Protein AF-A0A7S3INC2-F1 (afdb_monomer_lite)

Organism: NCBI:txid197538

Radius of gyration: 24.31 Å; chains: 1; bounding box: 48×46×77 Å

Sequence (133 aa):
MTEAVQARMDKGEEIHIIDQYWPMVLGMTNTTVYSIVVIIFGFLYKILAVKAAELKNFQFQSDYDNFLITRLFMFNFLNFYFPSYLMAFMEQRFDEVFLLMLFQMVFKQIGINLLEYFLPGFMTNDKISALNK

pLDDT: mean 79.28, std 9.59, range [48.38, 92.12]

Structure (mmCIF, N/CA/C/O backbone):
data_AF-A0A7S3INC2-F1
#
_entry.id   AF-A0A7S3INC2-F1
#
loop_
_atom_site.group_PDB
_atom_site.id
_atom_site.type_symbol
_atom_site.label_atom_id
_atom_site.label_alt_id
_atom_site.label_comp_id
_atom_site.label_asym_id
_atom_site.label_entity_id
_atom_site.label_seq_id
_atom_site.pdbx_PDB_ins_code
_atom_site.Cartn_x
_atom_site.Cartn_y
_atom_site.Cartn_z
_atom_site.occupancy
_atom_site.B_iso_or_equiv
_atom_site.auth_seq_id
_atom_site.auth_comp_id
_atom_site.auth_asym_id
_atom_site.auth_atom_id
_atom_site.pdbx_PDB_model_num
ATOM 1 N N . MET A 1 1 ? 23.224 10.649 -52.440 1.00 58.69 1 MET A N 1
ATOM 2 C CA . MET A 1 1 ? 23.221 9.307 -51.803 1.00 58.69 1 MET A CA 1
ATOM 3 C C . MET A 1 1 ? 23.703 9.355 -50.356 1.00 58.69 1 MET A C 1
ATOM 5 O O . MET A 1 1 ? 23.116 8.669 -49.536 1.00 58.69 1 MET A O 1
ATOM 9 N N . THR A 1 2 ? 24.688 10.192 -50.023 1.00 67.12 2 THR A N 1
ATOM 10 C CA . THR A 1 2 ? 25.271 10.318 -48.674 1.00 67.12 2 THR A CA 1
ATOM 11 C C . THR A 1 2 ? 24.289 10.833 -47.611 1.00 67.12 2 THR A C 1
ATOM 13 O O . THR A 1 2 ? 24.217 10.271 -46.527 1.00 67.12 2 THR A O 1
ATOM 16 N N . GLU A 1 3 ? 23.448 11.819 -47.939 1.00 74.00 3 GLU A N 1
ATOM 17 C CA . GLU A 1 3 ? 22.466 12.387 -46.992 1.00 74.00 3 GLU A CA 1
ATOM 18 C C . GLU A 1 3 ? 21.354 11.401 -46.604 1.00 74.00 3 GLU A C 1
ATOM 20 O O . GLU A 1 3 ? 20.969 11.305 -45.443 1.00 74.00 3 GLU A O 1
ATOM 25 N N . ALA A 1 4 ? 20.873 10.607 -47.565 1.00 71.62 4 ALA A N 1
ATOM 26 C CA . ALA A 1 4 ? 19.833 9.609 -47.318 1.00 71.62 4 ALA A CA 1
ATOM 27 C C . ALA A 1 4 ? 20.334 8.420 -46.479 1.00 71.62 4 ALA A C 1
ATOM 29 O O . ALA A 1 4 ? 19.535 7.754 -45.824 1.00 71.62 4 ALA A O 1
ATOM 30 N N . VAL A 1 5 ? 21.642 8.145 -46.502 1.00 71.44 5 VAL A N 1
ATOM 31 C CA . VAL A 1 5 ? 22.276 7.130 -45.648 1.00 71.44 5 VAL A CA 1
ATOM 32 C C . VAL A 1 5 ? 22.481 7.684 -44.240 1.00 71.44 5 VAL A C 1
ATOM 34 O O . VAL A 1 5 ? 22.136 7.004 -43.278 1.00 71.44 5 VAL A O 1
ATOM 37 N N . GLN A 1 6 ? 22.928 8.937 -44.111 1.00 72.94 6 GLN A N 1
ATOM 38 C CA . GLN A 1 6 ? 23.097 9.593 -42.812 1.00 72.94 6 GLN A CA 1
ATOM 39 C C . GLN A 1 6 ? 21.766 9.712 -42.053 1.00 72.94 6 GLN A C 1
ATOM 41 O O . GLN A 1 6 ? 21.693 9.337 -40.890 1.00 72.94 6 GLN A O 1
ATOM 46 N N . ALA A 1 7 ? 20.687 10.113 -42.732 1.00 73.94 7 ALA A N 1
ATOM 47 C CA . ALA A 1 7 ? 19.351 10.211 -42.134 1.00 73.94 7 ALA A CA 1
ATOM 48 C C . ALA A 1 7 ? 18.752 8.850 -41.724 1.00 73.94 7 ALA A C 1
ATOM 50 O O . ALA A 1 7 ? 17.869 8.787 -40.871 1.00 73.94 7 ALA A O 1
ATOM 51 N N . ARG A 1 8 ? 19.198 7.746 -42.341 1.00 69.69 8 ARG A N 1
ATOM 52 C CA . ARG A 1 8 ? 18.811 6.384 -41.933 1.00 69.69 8 ARG A CA 1
ATOM 53 C C . ARG A 1 8 ? 19.627 5.884 -40.746 1.00 69.69 8 ARG A C 1
ATOM 55 O O . ARG A 1 8 ? 19.082 5.138 -39.944 1.00 69.69 8 ARG A O 1
ATOM 62 N N . MET A 1 9 ? 20.893 6.284 -40.647 1.00 69.62 9 MET A N 1
ATOM 63 C CA . MET A 1 9 ? 21.755 5.962 -39.507 1.00 69.62 9 MET A CA 1
ATOM 64 C C . MET A 1 9 ? 21.295 6.704 -38.249 1.00 69.62 9 MET A C 1
ATOM 66 O O . MET A 1 9 ? 21.140 6.070 -37.217 1.00 69.62 9 MET A O 1
ATOM 70 N N . ASP A 1 10 ? 20.955 7.989 -38.376 1.00 78.00 10 ASP A N 1
ATOM 71 C CA . ASP A 1 10 ? 20.414 8.826 -37.293 1.00 78.00 10 ASP A CA 1
ATOM 72 C C . ASP A 1 10 ? 19.074 8.279 -36.768 1.00 78.00 10 ASP A C 1
ATOM 74 O O . ASP A 1 10 ? 18.910 8.018 -35.581 1.00 78.00 10 ASP A O 1
ATOM 78 N N . LYS A 1 11 ? 18.148 7.925 -37.676 1.00 73.56 11 LYS A N 1
ATOM 79 C CA . LYS A 1 11 ? 16.912 7.215 -37.298 1.00 73.56 11 LYS A CA 1
ATOM 80 C C . LYS A 1 11 ? 17.163 5.841 -36.676 1.00 73.56 11 LYS A C 1
ATOM 82 O O . LYS A 1 11 ? 16.382 5.407 -35.839 1.00 73.56 11 LYS A O 1
ATOM 87 N N . GLY A 1 12 ? 18.192 5.127 -37.124 1.00 72.06 12 GLY A N 1
ATOM 88 C CA . GLY A 1 12 ? 18.567 3.825 -36.574 1.00 72.06 12 GLY A CA 1
ATOM 89 C C . GLY A 1 12 ? 19.101 3.940 -35.148 1.00 72.06 12 GLY A C 1
ATOM 90 O O . GLY A 1 12 ? 18.726 3.128 -34.305 1.00 72.06 12 GLY A O 1
ATOM 91 N N . GLU A 1 13 ? 19.909 4.967 -34.872 1.00 67.31 13 GLU A N 1
ATOM 92 C CA . GLU A 1 13 ? 20.339 5.321 -33.519 1.00 67.31 13 GLU A CA 1
ATOM 93 C C . GLU A 1 13 ? 19.139 5.728 -32.666 1.00 67.31 13 GLU A C 1
ATOM 95 O O . GLU A 1 13 ? 18.946 5.112 -31.623 1.00 67.31 13 GLU A O 1
ATOM 100 N N . GLU A 1 14 ? 18.275 6.641 -33.128 1.00 66.81 14 GLU A N 1
ATOM 101 C CA . GLU A 1 14 ? 17.051 7.053 -32.415 1.00 66.81 14 GLU A CA 1
ATOM 102 C C . GLU A 1 14 ? 16.147 5.870 -32.035 1.00 66.81 14 GLU A C 1
ATOM 104 O O . GLU A 1 14 ? 15.668 5.789 -30.904 1.00 66.81 14 GLU A O 1
ATOM 109 N N . ILE A 1 15 ? 15.934 4.916 -32.943 1.00 70.12 15 ILE A N 1
ATOM 110 C CA . ILE A 1 15 ? 15.129 3.718 -32.657 1.00 70.12 15 ILE A CA 1
ATOM 111 C C . ILE A 1 15 ? 15.818 2.842 -31.600 1.00 70.12 15 ILE A C 1
ATOM 113 O O . ILE A 1 15 ? 15.155 2.358 -30.684 1.00 70.12 15 ILE A O 1
ATOM 117 N N . HIS A 1 16 ? 17.145 2.696 -31.665 1.00 66.06 16 HIS A N 1
ATOM 118 C CA . HIS A 1 16 ? 17.912 1.924 -30.686 1.00 66.06 16 HIS A CA 1
ATOM 119 C C . HIS A 1 16 ? 17.862 2.529 -29.276 1.00 66.06 16 HIS A C 1
ATOM 121 O O . HIS A 1 16 ? 17.734 1.785 -28.303 1.00 66.06 16 HIS A O 1
ATOM 127 N N . ILE A 1 17 ? 17.931 3.861 -29.148 1.00 68.19 17 ILE A N 1
ATOM 128 C CA . ILE A 1 17 ? 17.775 4.532 -27.846 1.00 68.19 17 ILE A CA 1
ATOM 129 C C . ILE A 1 17 ? 16.339 4.398 -27.330 1.00 68.19 17 ILE A C 1
ATOM 131 O O . ILE A 1 17 ? 16.147 4.120 -26.148 1.00 68.19 17 ILE A O 1
ATOM 135 N N . ILE A 1 18 ? 15.324 4.536 -28.189 1.00 69.25 18 ILE A N 1
ATOM 136 C CA . ILE A 1 18 ? 13.920 4.389 -27.774 1.00 69.25 18 ILE A CA 1
ATOM 137 C C . ILE A 1 18 ? 13.655 2.972 -27.250 1.00 69.25 18 ILE A C 1
ATOM 139 O O . ILE A 1 18 ? 13.159 2.838 -26.131 1.00 69.25 18 ILE A O 1
ATOM 143 N N . ASP A 1 19 ? 14.045 1.927 -27.985 1.00 74.94 19 ASP A N 1
ATOM 144 C CA . ASP A 1 19 ? 13.833 0.528 -27.578 1.00 74.94 19 ASP A CA 1
ATOM 145 C C . ASP A 1 19 ? 14.596 0.163 -26.294 1.00 74.94 19 ASP A C 1
ATOM 147 O O . ASP A 1 19 ? 14.130 -0.657 -25.499 1.00 74.94 19 ASP A O 1
ATOM 151 N N . GLN A 1 20 ? 15.737 0.811 -26.043 1.00 74.81 20 GLN A N 1
ATOM 152 C CA . GLN A 1 20 ? 16.525 0.609 -24.829 1.00 74.81 20 GLN A CA 1
ATOM 153 C C . GLN A 1 20 ? 15.866 1.219 -23.575 1.00 74.81 20 GLN A C 1
ATOM 155 O O . GLN A 1 20 ? 15.966 0.636 -22.494 1.00 74.81 20 GLN A O 1
ATOM 160 N N . TYR A 1 21 ? 15.177 2.362 -23.689 1.00 69.75 21 TYR A N 1
ATOM 161 C CA . TYR A 1 21 ? 14.547 3.048 -22.545 1.00 69.75 21 TYR A CA 1
ATOM 162 C C . TYR A 1 21 ? 13.058 2.718 -22.353 1.00 69.75 21 TYR A C 1
ATOM 164 O O . TYR A 1 21 ? 12.546 2.814 -21.233 1.00 69.75 21 TYR A O 1
ATOM 172 N N . TRP A 1 22 ? 12.355 2.308 -23.412 1.00 73.44 22 TRP A N 1
ATOM 173 C CA . TRP A 1 22 ? 10.920 2.006 -23.392 1.00 73.44 22 TRP A CA 1
ATOM 174 C C . TRP A 1 22 ? 10.476 1.016 -22.294 1.00 73.44 22 TRP A C 1
ATOM 176 O O . TRP A 1 22 ? 9.541 1.342 -21.553 1.00 73.44 22 TRP A O 1
ATOM 186 N N . PRO A 1 23 ? 11.130 -0.149 -22.094 1.00 75.31 23 PRO A N 1
ATOM 187 C CA . PRO A 1 23 ? 10.709 -1.104 -21.065 1.00 75.31 23 PRO A CA 1
ATOM 188 C C . PRO A 1 23 ? 10.865 -0.560 -19.635 1.00 75.31 23 PRO A C 1
ATOM 190 O O . PRO A 1 23 ? 10.030 -0.843 -18.774 1.00 75.31 23 PRO A O 1
ATOM 193 N N . MET A 1 24 ? 11.875 0.279 -19.381 1.00 72.19 24 MET A N 1
ATOM 194 C CA . MET A 1 24 ? 12.094 0.896 -18.069 1.00 72.19 24 MET A CA 1
ATOM 195 C C . MET A 1 24 ? 10.985 1.899 -17.726 1.00 72.19 24 MET A C 1
ATOM 197 O O . MET A 1 24 ? 10.420 1.855 -16.631 1.00 72.19 24 MET A O 1
ATOM 201 N N . VAL A 1 25 ? 10.632 2.778 -18.670 1.00 74.62 25 VAL A N 1
ATOM 202 C CA . VAL A 1 25 ? 9.577 3.789 -18.480 1.00 74.62 25 VAL A CA 1
ATOM 203 C C . VAL A 1 25 ? 8.217 3.128 -18.234 1.00 74.62 25 VAL A C 1
ATOM 205 O O . VAL A 1 25 ? 7.462 3.556 -17.353 1.00 74.62 25 VAL A O 1
ATOM 208 N N . LEU A 1 26 ? 7.918 2.047 -18.959 1.00 74.12 26 LEU A N 1
ATOM 209 C CA . LEU A 1 26 ? 6.697 1.267 -18.753 1.00 74.12 26 LEU A CA 1
ATOM 210 C C . LEU A 1 26 ? 6.657 0.613 -17.364 1.00 74.12 26 LEU A C 1
ATOM 212 O O . LEU A 1 26 ? 5.640 0.717 -16.675 1.00 74.12 26 LEU A O 1
ATOM 216 N N . GLY A 1 27 ? 7.761 0.011 -16.909 1.00 71.19 27 GLY A N 1
ATOM 217 C CA . GLY A 1 27 ? 7.859 -0.580 -15.568 1.00 71.19 27 GLY A CA 1
ATOM 218 C C . GLY A 1 27 ? 7.629 0.438 -14.443 1.00 71.19 27 GLY A C 1
ATOM 219 O O . GLY A 1 27 ? 6.861 0.185 -13.508 1.00 71.19 27 GLY A O 1
ATOM 220 N N . MET A 1 28 ? 8.215 1.633 -14.563 1.00 71.19 28 MET A N 1
ATOM 221 C CA . MET A 1 28 ? 8.024 2.725 -13.595 1.00 71.19 28 MET A CA 1
ATOM 222 C C . MET A 1 28 ? 6.578 3.237 -13.572 1.00 71.19 28 MET A C 1
ATOM 224 O O . MET A 1 28 ? 6.013 3.485 -12.501 1.00 71.19 28 MET A O 1
ATOM 228 N N . THR A 1 29 ? 5.954 3.357 -14.745 1.00 76.25 29 THR A N 1
ATOM 229 C CA . THR A 1 29 ? 4.564 3.815 -14.867 1.00 76.25 29 THR A CA 1
ATOM 230 C C . THR A 1 29 ? 3.601 2.804 -14.246 1.00 76.25 29 THR A C 1
ATOM 232 O O . THR A 1 29 ? 2.757 3.181 -13.432 1.00 76.25 29 THR A O 1
ATOM 235 N N . ASN A 1 30 ? 3.782 1.512 -14.537 1.00 77.38 30 ASN A N 1
ATOM 236 C CA . ASN A 1 30 ? 2.978 0.432 -13.960 1.00 77.38 30 ASN A CA 1
ATOM 237 C C . ASN A 1 30 ? 3.080 0.404 -12.431 1.00 77.38 30 ASN A C 1
ATOM 239 O O . ASN A 1 30 ? 2.064 0.337 -11.740 1.00 77.38 30 ASN A O 1
ATOM 243 N N . THR A 1 31 ? 4.294 0.543 -11.899 1.00 75.25 31 THR A N 1
ATOM 244 C CA . THR A 1 31 ? 4.559 0.594 -10.452 1.00 75.25 31 THR A CA 1
ATOM 245 C C . THR A 1 31 ? 3.874 1.789 -9.784 1.00 75.25 31 THR A C 1
ATOM 247 O O . THR A 1 31 ? 3.300 1.668 -8.696 1.00 75.25 31 THR A O 1
ATOM 250 N N . THR A 1 32 ? 3.883 2.946 -10.448 1.00 76.88 32 THR A N 1
ATOM 251 C CA . THR A 1 32 ? 3.252 4.175 -9.947 1.00 76.88 32 THR A CA 1
ATOM 252 C C . THR A 1 32 ? 1.732 4.054 -9.916 1.00 76.88 32 THR A C 1
ATOM 254 O O . THR A 1 32 ? 1.114 4.300 -8.879 1.00 76.88 32 THR A O 1
ATOM 257 N N . VAL A 1 33 ? 1.124 3.613 -11.020 1.00 82.38 33 VAL A N 1
ATOM 258 C CA . VAL A 1 33 ? -0.327 3.379 -11.102 1.00 82.38 33 VAL A CA 1
ATOM 259 C C . VAL A 1 33 ? -0.753 2.363 -10.048 1.00 82.38 33 VAL A C 1
ATOM 261 O O . VAL A 1 33 ? -1.706 2.599 -9.305 1.00 82.38 33 VAL A O 1
ATOM 264 N N . TYR A 1 34 ? -0.002 1.271 -9.919 1.00 81.94 34 TYR A N 1
ATOM 265 C CA . TYR A 1 34 ? -0.278 0.240 -8.931 1.00 81.94 34 TYR A CA 1
ATOM 266 C C . TYR A 1 34 ? -0.230 0.784 -7.493 1.00 81.94 34 TYR A C 1
ATOM 268 O O . TYR A 1 34 ? -1.121 0.516 -6.687 1.00 81.94 34 TYR A O 1
ATOM 276 N N . SER A 1 35 ? 0.758 1.622 -7.179 1.00 75.69 35 SER A N 1
ATOM 277 C CA . SER A 1 35 ? 0.883 2.254 -5.860 1.00 75.69 35 SER A CA 1
ATOM 278 C C . SER A 1 35 ? -0.315 3.151 -5.517 1.00 75.69 35 SER A C 1
ATOM 280 O O . SER A 1 35 ? -0.802 3.118 -4.387 1.00 75.69 35 SER A O 1
ATOM 282 N N . ILE A 1 36 ? -0.847 3.900 -6.489 1.00 81.75 36 ILE A N 1
ATOM 283 C CA . ILE A 1 36 ? -2.061 4.718 -6.309 1.00 81.75 36 ILE A CA 1
ATOM 284 C C . ILE A 1 36 ? -3.275 3.826 -6.022 1.00 81.75 36 ILE A C 1
ATOM 286 O O . ILE A 1 36 ? -4.045 4.096 -5.097 1.00 81.75 36 ILE A O 1
ATOM 290 N N . VAL A 1 37 ? -3.428 2.735 -6.776 1.00 85.19 37 VAL A N 1
ATOM 291 C CA . VAL A 1 37 ? -4.518 1.767 -6.589 1.00 85.19 37 VAL A CA 1
ATOM 292 C C . VAL A 1 37 ? -4.477 1.170 -5.181 1.00 85.19 37 VAL A C 1
ATOM 294 O O . VAL A 1 37 ? -5.506 1.135 -4.507 1.00 85.19 37 VAL A O 1
ATOM 297 N N . VAL A 1 38 ? -3.297 0.786 -4.685 1.00 82.56 38 VAL A N 1
ATOM 298 C CA . VAL A 1 38 ? -3.129 0.247 -3.324 1.00 82.56 38 VAL A CA 1
ATOM 299 C C . VAL A 1 38 ? -3.653 1.213 -2.259 1.00 82.56 38 VAL A C 1
ATOM 301 O O . VAL A 1 38 ? -4.346 0.782 -1.334 1.00 82.56 38 VAL A O 1
ATOM 304 N N . ILE A 1 39 ? -3.373 2.513 -2.397 1.00 79.62 39 ILE A N 1
ATOM 305 C CA . ILE A 1 39 ? -3.835 3.546 -1.456 1.00 79.62 39 ILE A CA 1
ATOM 306 C C . ILE A 1 39 ? -5.363 3.664 -1.488 1.00 79.62 39 ILE A C 1
ATOM 308 O O . ILE A 1 39 ? -6.006 3.644 -0.435 1.00 79.62 39 ILE A O 1
ATOM 312 N N . ILE A 1 40 ? -5.951 3.739 -2.686 1.00 85.94 40 ILE A N 1
ATOM 313 C CA . ILE A 1 40 ? -7.405 3.858 -2.868 1.00 85.94 40 ILE A CA 1
ATOM 314 C C . ILE A 1 40 ? -8.125 2.645 -2.266 1.00 85.94 40 ILE A C 1
ATOM 316 O O . ILE A 1 40 ? -9.077 2.804 -1.498 1.00 85.94 40 ILE A O 1
ATOM 320 N N . PHE A 1 41 ? -7.646 1.434 -2.556 1.00 86.44 41 PHE A N 1
ATOM 321 C CA . PHE A 1 41 ? -8.211 0.203 -2.003 1.00 86.44 41 PHE A CA 1
ATOM 322 C C . PHE A 1 41 ? -8.068 0.129 -0.483 1.00 86.44 41 PHE A C 1
ATOM 324 O O . PHE A 1 41 ? -9.011 -0.282 0.192 1.00 86.44 41 PHE A O 1
ATOM 331 N N . GLY A 1 42 ? -6.936 0.570 0.072 1.00 85.06 42 GLY A N 1
ATOM 332 C CA . GLY A 1 42 ? -6.746 0.654 1.521 1.00 85.06 42 GLY A CA 1
ATOM 333 C C . GLY A 1 42 ? -7.777 1.567 2.191 1.00 85.06 42 GLY A C 1
ATOM 334 O O . GLY A 1 42 ? -8.364 1.201 3.212 1.00 85.06 42 GLY A O 1
ATOM 335 N N . PHE A 1 43 ? -8.056 2.728 1.593 1.00 84.62 43 PHE A N 1
ATOM 336 C CA . PHE A 1 43 ? -9.050 3.669 2.113 1.00 84.62 43 PHE A CA 1
ATOM 337 C C . PHE A 1 43 ? -10.481 3.123 2.017 1.00 84.62 43 PHE A C 1
ATOM 339 O O . PHE A 1 43 ? -11.217 3.130 3.007 1.00 84.62 43 PHE A O 1
ATOM 346 N N . LEU A 1 44 ? -10.861 2.591 0.852 1.00 90.38 44 LEU A N 1
ATOM 347 C CA . LEU A 1 44 ? -12.178 1.982 0.638 1.00 90.38 44 LEU A CA 1
ATOM 348 C C . LEU A 1 44 ? -12.421 0.823 1.605 1.00 90.38 44 LEU A C 1
ATOM 350 O O . LEU A 1 44 ? -13.473 0.751 2.243 1.00 90.38 44 LEU A O 1
ATOM 354 N N . TYR A 1 45 ? -11.436 -0.060 1.764 1.00 90.75 45 TYR A N 1
ATOM 355 C CA . TYR A 1 45 ? -11.570 -1.203 2.653 1.00 90.75 45 TYR A CA 1
ATOM 356 C C . TYR A 1 45 ? -11.670 -0.785 4.120 1.00 90.75 45 TYR A C 1
ATOM 358 O O . TYR A 1 45 ? -12.425 -1.400 4.870 1.00 90.75 45 TYR A O 1
ATOM 366 N N . LYS A 1 46 ? -10.998 0.296 4.535 1.00 89.50 46 LYS A N 1
ATOM 367 C CA . LYS A 1 46 ? -11.161 0.842 5.888 1.00 89.50 46 LYS A CA 1
ATOM 368 C C . LYS A 1 46 ? -12.609 1.236 6.171 1.00 89.50 46 LYS A C 1
ATOM 370 O O . LYS A 1 46 ? -13.136 0.871 7.219 1.00 89.50 46 LYS A O 1
ATOM 375 N N . ILE A 1 47 ? -13.267 1.916 5.232 1.00 90.69 47 ILE A N 1
ATOM 376 C CA . ILE A 1 47 ? -14.683 2.296 5.366 1.00 90.69 47 ILE A CA 1
ATOM 377 C C . ILE A 1 47 ? -15.564 1.047 5.478 1.00 90.69 47 ILE A C 1
ATOM 379 O O . ILE A 1 47 ? -16.441 0.978 6.339 1.00 90.69 47 ILE A O 1
ATOM 383 N N . LEU A 1 48 ? -15.318 0.046 4.632 1.00 92.12 48 LEU A N 1
ATOM 384 C CA . LEU A 1 48 ? -16.072 -1.208 4.654 1.00 92.12 48 LEU A CA 1
ATOM 385 C C . LEU A 1 48 ? -15.867 -1.981 5.961 1.00 92.12 48 LEU A C 1
ATOM 387 O O . LEU A 1 48 ? -16.826 -2.519 6.508 1.00 92.12 48 LEU A O 1
ATOM 391 N N . ALA A 1 49 ? -14.639 -2.020 6.478 1.00 90.06 49 ALA A N 1
ATOM 392 C CA . ALA A 1 49 ? -14.307 -2.709 7.718 1.00 90.06 49 ALA A CA 1
ATOM 393 C C . ALA A 1 49 ? -14.986 -2.057 8.931 1.00 90.06 49 ALA A C 1
ATOM 395 O O . ALA A 1 49 ? -15.516 -2.780 9.772 1.00 90.06 49 ALA A O 1
ATOM 396 N N . VAL A 1 50 ? -15.035 -0.721 8.984 1.00 90.81 50 VAL A N 1
ATOM 397 C CA . VAL A 1 50 ? -15.757 0.020 10.033 1.00 90.81 50 VAL A CA 1
ATOM 398 C C . VAL A 1 50 ? -17.252 -0.272 9.962 1.00 90.81 50 VAL A C 1
ATOM 400 O O . VAL A 1 50 ? -17.821 -0.727 10.948 1.00 90.81 50 VAL A O 1
ATOM 403 N N . LYS A 1 51 ? -17.871 -0.151 8.781 1.00 90.38 51 LYS A N 1
ATOM 404 C CA . LYS A 1 51 ? -19.294 -0.491 8.612 1.00 90.38 51 LYS A CA 1
ATOM 405 C C . LYS A 1 51 ? -19.600 -1.938 9.005 1.00 90.38 51 LYS A C 1
ATOM 407 O O . LYS A 1 51 ? -20.619 -2.216 9.628 1.00 90.38 51 LYS A O 1
ATOM 412 N N . ALA A 1 52 ? -18.719 -2.874 8.657 1.00 89.06 52 ALA A N 1
ATOM 413 C CA . ALA A 1 52 ? -18.870 -4.276 9.037 1.00 89.06 52 ALA A CA 1
ATOM 414 C C . ALA A 1 52 ? -18.735 -4.497 10.552 1.00 89.06 52 ALA A C 1
ATOM 416 O O . ALA A 1 52 ? -19.372 -5.401 11.092 1.00 89.06 52 ALA A O 1
ATOM 417 N N . ALA A 1 53 ? -17.907 -3.702 11.231 1.00 89.19 53 ALA A N 1
ATOM 418 C CA . ALA A 1 53 ? -17.744 -3.764 12.677 1.00 89.19 53 ALA A CA 1
ATOM 419 C C . ALA A 1 53 ? -18.950 -3.149 13.410 1.00 89.19 53 ALA A C 1
ATOM 421 O O . ALA A 1 53 ? -19.446 -3.748 14.362 1.00 89.19 53 ALA A O 1
ATOM 422 N N . GLU A 1 54 ? -19.482 -2.031 12.911 1.00 87.50 54 GLU A N 1
ATOM 423 C CA . GLU A 1 54 ? -20.712 -1.397 13.410 1.00 87.50 54 GLU A CA 1
ATOM 424 C C . GLU A 1 54 ? -21.923 -2.333 13.285 1.00 87.50 54 GLU A C 1
ATOM 426 O O . GLU A 1 54 ? -22.687 -2.490 14.234 1.00 87.50 54 GLU A O 1
ATOM 431 N N . LEU A 1 55 ? -22.053 -3.040 12.156 1.00 91.06 55 LEU A N 1
ATOM 432 C CA . LEU A 1 55 ? -23.121 -4.027 11.944 1.00 91.06 55 LEU A CA 1
ATOM 433 C C . LEU A 1 55 ? -23.066 -5.207 12.924 1.00 91.06 55 LEU A C 1
ATOM 435 O O . LEU A 1 55 ? -24.098 -5.811 13.209 1.00 91.06 55 LEU A O 1
ATOM 439 N N . LYS A 1 56 ? -21.877 -5.562 13.423 1.00 83.88 56 LYS A N 1
ATOM 440 C CA . LYS A 1 56 ? -21.709 -6.658 14.386 1.00 83.88 56 LYS A CA 1
ATOM 441 C C . LYS A 1 56 ? -22.020 -6.267 15.830 1.00 83.88 56 LYS A C 1
ATOM 443 O O . LYS A 1 56 ? -22.160 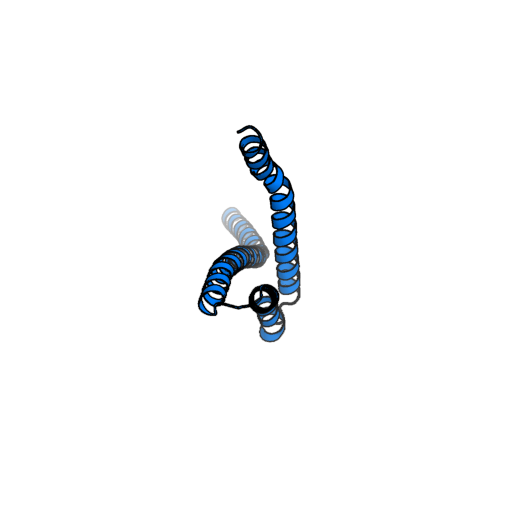-7.173 16.644 1.00 83.88 56 LYS A O 1
ATOM 448 N N . ASN A 1 57 ? -22.136 -4.971 16.127 1.00 86.06 57 ASN A N 1
ATOM 449 C CA . ASN A 1 57 ? -22.454 -4.416 17.444 1.00 86.06 57 ASN A CA 1
ATOM 450 C C . ASN A 1 57 ? -21.721 -5.119 18.605 1.00 86.06 57 ASN A C 1
ATOM 452 O O . ASN A 1 57 ? -22.328 -5.787 19.444 1.00 86.06 57 ASN A O 1
ATOM 456 N N . PHE A 1 58 ? -20.392 -5.012 18.616 1.00 87.31 58 PHE A N 1
ATOM 457 C CA . PHE A 1 58 ? -19.562 -5.616 19.658 1.00 87.31 58 PHE A CA 1
ATOM 458 C C . PHE A 1 58 ? -19.864 -5.018 21.039 1.00 87.31 58 PHE A C 1
ATOM 460 O O . PHE A 1 58 ? -19.964 -3.804 21.189 1.00 87.31 58 PHE A O 1
ATOM 467 N N . GLN A 1 59 ? -19.963 -5.876 22.059 1.00 86.81 59 GLN A N 1
ATOM 468 C CA . GLN A 1 59 ? -20.205 -5.454 23.443 1.00 86.81 59 GLN A CA 1
ATOM 469 C C . GLN A 1 59 ? -18.967 -4.807 24.082 1.00 86.81 59 GLN A C 1
ATOM 471 O O . GLN A 1 59 ? -19.096 -3.892 24.894 1.00 86.81 59 GLN A O 1
ATOM 476 N N . PHE A 1 60 ? -17.773 -5.286 23.723 1.00 91.50 60 PHE A N 1
ATOM 477 C CA . PHE A 1 60 ? -16.503 -4.804 24.256 1.00 91.50 60 PHE A CA 1
ATOM 478 C C . PHE A 1 60 ? -15.675 -4.122 23.170 1.00 91.50 60 PHE A C 1
ATOM 480 O O . PHE A 1 60 ? -15.538 -4.635 22.057 1.00 91.50 60 PHE A O 1
ATOM 487 N N . GLN A 1 61 ? -15.052 -2.996 23.528 1.00 87.56 61 GLN A N 1
ATOM 488 C CA . GLN A 1 61 ? -14.163 -2.261 22.626 1.00 87.56 61 GLN A CA 1
ATOM 489 C C . GLN A 1 61 ? -12.955 -3.106 22.196 1.00 87.56 61 GLN A C 1
ATOM 491 O O . GLN A 1 61 ? -12.537 -3.031 21.047 1.00 87.56 61 GLN A O 1
ATOM 496 N N . SER A 1 62 ? -12.445 -3.975 23.076 1.00 90.44 62 SER A N 1
ATOM 497 C CA . SER A 1 62 ? -11.355 -4.899 22.744 1.00 90.44 62 SER A CA 1
ATOM 498 C C . SER A 1 62 ? -11.709 -5.830 21.586 1.00 90.44 62 SER A C 1
ATOM 500 O O . SER A 1 62 ? -10.873 -6.096 20.727 1.00 90.44 62 SER A O 1
ATOM 502 N N . ASP A 1 63 ? -12.951 -6.313 21.538 1.00 89.31 63 ASP A N 1
ATOM 503 C CA . ASP A 1 63 ? -13.402 -7.244 20.504 1.00 89.31 63 ASP A CA 1
ATOM 504 C C . ASP A 1 63 ? -13.635 -6.519 19.179 1.00 89.31 63 ASP A C 1
ATOM 506 O O . ASP A 1 63 ? -13.284 -7.039 18.116 1.00 89.31 63 ASP A O 1
ATOM 510 N N . TYR A 1 64 ? -14.155 -5.289 19.253 1.00 90.38 64 TYR A N 1
ATOM 511 C CA . TYR A 1 64 ? -14.251 -4.380 18.115 1.00 90.38 64 TYR A CA 1
ATOM 512 C C . TYR A 1 64 ? -12.867 -4.102 17.512 1.00 90.38 64 TYR A C 1
ATOM 514 O O . TYR A 1 64 ? -12.661 -4.297 16.310 1.00 90.38 64 TYR A O 1
ATOM 522 N N . ASP A 1 65 ? -11.904 -3.706 18.346 1.00 89.62 65 ASP A N 1
ATOM 523 C CA . ASP A 1 65 ? -10.553 -3.351 17.914 1.00 89.62 65 ASP A CA 1
ATOM 524 C C . ASP A 1 65 ? -9.831 -4.566 17.334 1.00 89.62 65 ASP A C 1
ATOM 526 O O . ASP A 1 65 ? -9.285 -4.487 16.235 1.00 89.62 65 ASP A O 1
ATOM 530 N N . ASN A 1 66 ? -9.898 -5.723 17.995 1.00 91.44 66 ASN A N 1
ATOM 531 C CA . ASN A 1 66 ? -9.296 -6.960 17.494 1.00 91.44 66 ASN A CA 1
ATOM 532 C C . ASN A 1 66 ? -9.877 -7.375 16.136 1.00 91.44 66 ASN A C 1
ATOM 534 O O . ASN A 1 66 ? -9.133 -7.766 15.227 1.00 91.44 66 ASN A O 1
ATOM 538 N N . PHE A 1 67 ? -11.198 -7.269 15.967 1.00 90.75 67 PHE A N 1
ATOM 539 C CA . PHE A 1 67 ? -11.865 -7.570 14.702 1.00 90.75 67 PHE A CA 1
ATOM 540 C C . PHE A 1 67 ? -11.422 -6.620 13.587 1.00 90.75 67 PHE A C 1
ATOM 542 O O . PHE A 1 67 ? -11.109 -7.068 12.476 1.00 90.75 67 PHE A O 1
ATOM 549 N N . LEU A 1 68 ? -11.375 -5.320 13.882 1.00 91.62 68 LEU A N 1
ATOM 550 C CA . LEU A 1 68 ? -10.990 -4.297 12.921 1.00 91.62 68 LEU A CA 1
ATOM 551 C C . LEU A 1 68 ? -9.509 -4.431 12.543 1.00 91.62 68 LEU A C 1
ATOM 553 O O . LEU A 1 68 ? -9.195 -4.504 11.355 1.00 91.62 68 LEU A O 1
ATOM 557 N N . ILE A 1 69 ? -8.615 -4.551 13.529 1.00 91.88 69 ILE A N 1
ATOM 558 C CA . ILE A 1 69 ? -7.168 -4.735 13.337 1.00 91.88 69 ILE A CA 1
ATOM 559 C C . ILE A 1 69 ? -6.905 -5.958 12.466 1.00 91.88 69 ILE A C 1
ATOM 561 O O . ILE A 1 69 ? -6.213 -5.839 11.459 1.00 91.88 69 ILE A O 1
ATOM 565 N N . THR A 1 70 ? -7.494 -7.110 12.793 1.00 90.50 70 THR A N 1
ATOM 566 C CA . THR A 1 70 ? -7.262 -8.352 12.039 1.00 90.50 70 THR A CA 1
ATOM 567 C C . THR A 1 70 ? -7.677 -8.204 10.577 1.00 90.50 70 THR A C 1
ATOM 569 O O . THR A 1 70 ? -6.933 -8.578 9.670 1.00 90.50 70 THR A O 1
ATOM 572 N N . ARG A 1 71 ? -8.850 -7.614 10.318 1.00 90.81 71 ARG A N 1
ATOM 573 C CA . ARG A 1 71 ? -9.354 -7.429 8.950 1.00 90.81 71 ARG A CA 1
ATOM 574 C C . ARG A 1 71 ? -8.537 -6.430 8.153 1.00 90.81 71 ARG A C 1
ATOM 576 O O . ARG A 1 71 ? -8.242 -6.698 6.989 1.00 90.81 71 ARG A O 1
ATOM 583 N N . LEU A 1 72 ? -8.205 -5.290 8.753 1.00 90.81 72 LEU A N 1
ATOM 584 C CA . LEU A 1 72 ? -7.387 -4.263 8.113 1.00 90.81 72 LEU A CA 1
ATOM 585 C C . LEU A 1 72 ? -5.981 -4.789 7.838 1.00 90.81 7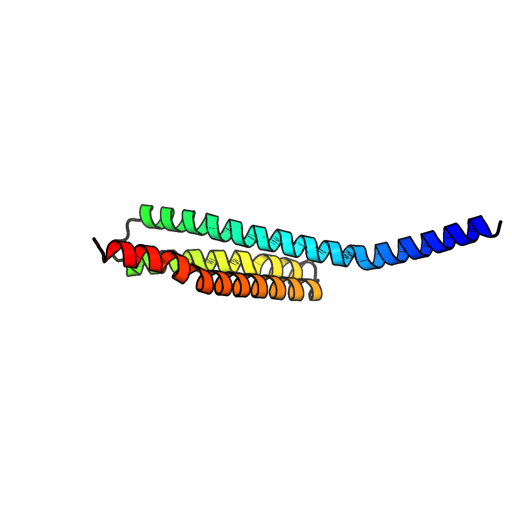2 LEU A C 1
ATOM 587 O O . LEU A 1 72 ? -5.456 -4.573 6.750 1.00 90.81 72 LEU A O 1
ATOM 591 N N . PHE A 1 73 ? -5.397 -5.518 8.789 1.00 88.62 73 PHE A N 1
ATOM 592 C CA . PHE A 1 73 ? -4.090 -6.141 8.634 1.00 88.62 73 PHE A CA 1
ATOM 593 C C . PHE A 1 73 ? -4.086 -7.150 7.486 1.00 88.62 73 PHE A C 1
ATOM 595 O O . PHE A 1 73 ? -3.269 -7.011 6.581 1.00 88.62 73 PHE A O 1
ATOM 602 N N . MET A 1 74 ? -5.018 -8.111 7.467 1.00 90.12 74 MET A N 1
ATOM 603 C CA . MET A 1 74 ? -5.092 -9.117 6.398 1.00 90.12 74 MET A CA 1
ATOM 604 C C . MET A 1 74 ? -5.252 -8.477 5.019 1.00 90.12 74 MET A C 1
ATOM 606 O O . MET A 1 74 ? -4.569 -8.866 4.074 1.00 90.12 74 MET A O 1
ATOM 610 N N . PHE A 1 75 ? -6.118 -7.470 4.902 1.00 89.88 75 PHE A N 1
ATOM 611 C CA . PHE A 1 75 ? -6.321 -6.783 3.633 1.00 89.88 75 PHE A CA 1
ATOM 612 C C . PHE A 1 75 ? -5.084 -5.997 3.200 1.00 89.88 75 PHE A C 1
ATOM 614 O O . PHE A 1 75 ? -4.645 -6.130 2.062 1.00 89.88 75 PHE A O 1
ATOM 621 N N . ASN A 1 76 ? -4.484 -5.221 4.104 1.00 86.88 76 ASN A N 1
ATOM 622 C CA . ASN A 1 76 ? -3.268 -4.463 3.810 1.00 86.88 76 ASN A CA 1
ATOM 623 C C . ASN A 1 76 ? -2.088 -5.377 3.468 1.00 86.88 76 ASN A C 1
ATOM 625 O O . ASN A 1 76 ? -1.282 -5.027 2.610 1.00 86.88 76 ASN A O 1
ATOM 629 N N . PHE A 1 77 ? -1.995 -6.536 4.120 1.00 85.88 77 PHE A N 1
ATOM 630 C CA . PHE A 1 77 ? -0.996 -7.556 3.835 1.00 85.88 77 PHE A CA 1
ATOM 631 C C . PHE A 1 77 ? -1.179 -8.106 2.419 1.00 85.88 77 PHE A C 1
ATOM 633 O O . PHE A 1 77 ? -0.261 -8.025 1.607 1.00 85.88 77 PHE A O 1
ATOM 640 N N . LEU A 1 78 ? -2.376 -8.586 2.077 1.00 89.25 78 LEU A N 1
ATOM 641 C CA . LEU A 1 78 ? -2.647 -9.112 0.738 1.00 89.25 78 LEU A CA 1
ATOM 642 C C . LEU A 1 78 ? -2.447 -8.040 -0.336 1.00 89.25 78 LEU A C 1
ATOM 644 O O . LEU A 1 78 ? -1.732 -8.270 -1.302 1.00 89.25 78 LEU A O 1
ATOM 648 N N . ASN A 1 79 ? -2.992 -6.843 -0.139 1.00 85.31 79 ASN A N 1
ATOM 649 C CA . ASN A 1 79 ? -2.891 -5.759 -1.114 1.00 85.31 79 ASN A CA 1
ATOM 650 C C . ASN A 1 79 ? -1.436 -5.317 -1.370 1.00 85.31 79 ASN A C 1
ATOM 652 O O . ASN A 1 79 ? -1.115 -4.840 -2.450 1.00 85.31 79 ASN A O 1
ATOM 656 N N . PHE A 1 80 ? -0.541 -5.482 -0.394 1.00 81.88 80 PHE A N 1
ATOM 657 C CA . PHE A 1 80 ? 0.869 -5.121 -0.541 1.00 81.88 80 PHE A CA 1
ATOM 658 C C . PHE A 1 80 ? 1.727 -6.266 -1.098 1.00 81.88 80 PHE A C 1
ATOM 660 O O . PHE A 1 80 ? 2.558 -6.045 -1.973 1.00 81.88 80 PHE A O 1
ATOM 667 N N . TYR A 1 81 ? 1.539 -7.494 -0.610 1.00 83.50 81 TYR A N 1
ATOM 668 C CA . TYR A 1 81 ? 2.426 -8.615 -0.938 1.00 83.50 81 TYR A CA 1
ATOM 669 C C . TYR A 1 81 ? 1.951 -9.463 -2.119 1.00 83.50 81 TYR A C 1
ATOM 671 O O . TYR A 1 81 ? 2.781 -10.064 -2.793 1.00 83.50 81 TYR A O 1
ATOM 679 N N . PHE A 1 82 ? 0.648 -9.514 -2.404 1.00 86.00 82 PHE A N 1
ATOM 680 C CA . PHE A 1 82 ? 0.095 -10.344 -3.481 1.00 86.00 82 PHE A CA 1
ATOM 681 C C . PHE A 1 82 ? 0.640 -10.015 -4.888 1.00 86.00 82 PHE A C 1
ATOM 683 O O . PHE A 1 82 ? 0.999 -10.941 -5.609 1.00 86.00 82 PHE A O 1
ATOM 690 N N . PRO A 1 83 ? 0.793 -8.743 -5.294 1.00 82.25 83 PRO A N 1
ATOM 691 C CA . PRO A 1 83 ? 1.340 -8.386 -6.610 1.00 82.25 83 PRO A CA 1
ATOM 692 C C . PRO A 1 83 ? 2.820 -8.727 -6.723 1.00 82.25 83 PRO A C 1
ATOM 694 O O . PRO A 1 83 ? 3.250 -9.302 -7.718 1.00 82.25 83 PRO A O 1
ATOM 697 N N . SER A 1 84 ? 3.582 -8.423 -5.672 1.00 81.69 84 SER A N 1
ATOM 698 C CA . SER A 1 84 ? 4.997 -8.773 -5.566 1.00 81.69 84 SER A CA 1
ATOM 699 C C . SER A 1 84 ? 5.188 -10.290 -5.627 1.00 81.69 84 SER A C 1
ATOM 701 O O . SER A 1 84 ? 6.115 -10.770 -6.270 1.00 81.69 84 SER A O 1
ATOM 703 N N . TYR A 1 85 ? 4.273 -11.054 -5.024 1.00 86.12 85 TYR A N 1
ATOM 704 C CA . TYR A 1 85 ? 4.253 -12.512 -5.105 1.00 86.12 85 TYR A CA 1
ATOM 705 C C . TYR A 1 85 ? 3.965 -13.002 -6.532 1.00 86.12 85 TYR A C 1
ATOM 707 O O . TYR A 1 85 ? 4.698 -13.846 -7.043 1.00 86.12 85 TYR A O 1
ATOM 715 N N . LEU A 1 86 ? 2.949 -12.457 -7.209 1.00 85.75 86 LEU A N 1
ATOM 716 C CA . LEU A 1 86 ? 2.642 -12.829 -8.595 1.00 85.75 86 LEU A CA 1
ATOM 717 C C . LEU A 1 86 ? 3.822 -12.542 -9.534 1.00 85.75 86 LEU A C 1
ATOM 719 O O . LEU A 1 86 ? 4.243 -13.432 -10.268 1.00 85.75 86 LEU A O 1
ATOM 723 N N . MET A 1 87 ? 4.414 -11.351 -9.458 1.00 82.88 87 MET A N 1
ATOM 724 C CA . MET A 1 87 ? 5.563 -10.986 -10.294 1.00 82.88 87 MET A CA 1
ATOM 725 C C . MET A 1 87 ? 6.809 -11.837 -9.992 1.00 82.88 87 MET A C 1
ATOM 727 O O . MET A 1 87 ? 7.532 -12.219 -10.912 1.00 82.88 87 MET A O 1
ATOM 731 N N . ALA A 1 88 ? 7.054 -12.185 -8.725 1.00 85.25 88 ALA A N 1
ATOM 732 C CA . AL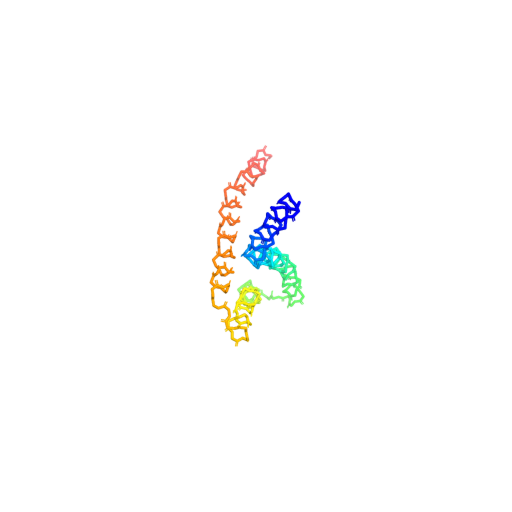A A 1 88 ? 8.210 -12.994 -8.338 1.00 85.25 88 ALA A CA 1
ATOM 733 C C . ALA A 1 88 ? 8.081 -14.460 -8.771 1.00 85.25 88 ALA A C 1
ATOM 735 O O . ALA A 1 88 ? 9.034 -15.035 -9.291 1.00 85.25 88 ALA A O 1
ATOM 736 N N . PHE A 1 89 ? 6.918 -15.078 -8.552 1.00 84.69 89 PHE A N 1
ATOM 737 C CA . PHE A 1 89 ? 6.748 -16.518 -8.758 1.00 84.69 89 PHE A CA 1
ATOM 738 C C . PHE A 1 89 ? 6.218 -16.883 -10.147 1.00 84.69 89 PHE A C 1
ATOM 740 O O . PHE A 1 89 ? 6.580 -17.943 -10.653 1.00 84.69 89 PHE A O 1
ATOM 747 N N . MET A 1 90 ? 5.386 -16.040 -10.771 1.00 86.12 90 MET A N 1
ATOM 748 C CA . MET A 1 90 ? 4.866 -16.309 -12.119 1.00 86.12 90 MET A CA 1
ATOM 749 C C . MET A 1 90 ? 5.771 -15.747 -13.212 1.00 86.12 90 MET A C 1
ATOM 751 O O . MET A 1 90 ? 6.048 -16.446 -14.181 1.00 86.12 90 MET A O 1
ATOM 755 N N . GLU A 1 91 ? 6.239 -14.506 -13.062 1.00 80.25 91 GLU A N 1
ATOM 756 C CA . GLU A 1 91 ? 7.023 -13.827 -14.105 1.00 80.25 91 GLU A CA 1
ATOM 757 C C . GLU A 1 91 ? 8.540 -13.922 -13.884 1.00 80.25 91 GLU A C 1
ATOM 759 O O . GLU A 1 91 ? 9.301 -13.659 -14.809 1.00 80.25 91 GLU A O 1
ATOM 764 N N . GLN A 1 92 ? 8.993 -14.313 -12.684 1.00 82.62 92 GLN A N 1
ATOM 765 C CA . GLN A 1 92 ? 10.415 -14.396 -12.301 1.00 82.62 92 GLN A CA 1
ATOM 766 C C . GLN A 1 92 ? 11.194 -13.079 -12.499 1.00 82.62 92 GLN A C 1
ATOM 768 O O . GLN A 1 92 ? 12.418 -13.073 -12.634 1.00 82.62 92 GLN A O 1
ATOM 773 N N . ARG A 1 93 ? 10.497 -11.936 -12.474 1.00 79.25 93 ARG A N 1
ATOM 774 C CA . ARG A 1 93 ? 11.070 -10.590 -12.670 1.00 79.25 93 ARG A CA 1
ATOM 775 C C . ARG A 1 93 ? 11.522 -9.988 -11.342 1.00 79.25 93 ARG A C 1
ATOM 777 O O . ARG A 1 93 ? 10.961 -9.006 -10.862 1.00 79.25 93 ARG A O 1
ATOM 784 N N . PHE A 1 94 ? 12.528 -10.599 -10.719 1.00 79.94 94 PHE A N 1
ATOM 785 C CA . PHE A 1 94 ? 12.978 -10.227 -9.371 1.00 79.94 94 PHE A CA 1
ATOM 786 C C . PHE A 1 94 ? 13.471 -8.776 -9.257 1.00 79.94 94 PHE A C 1
ATOM 788 O O . PHE A 1 94 ? 13.218 -8.136 -8.236 1.00 79.94 94 PHE A O 1
ATOM 795 N N . ASP A 1 95 ? 14.091 -8.234 -10.309 1.00 79.62 95 ASP A N 1
ATOM 796 C CA . ASP A 1 95 ? 14.576 -6.846 -10.333 1.00 79.62 95 ASP A CA 1
ATOM 797 C C . ASP A 1 95 ? 13.423 -5.836 -10.225 1.00 79.62 95 ASP A C 1
ATOM 799 O O . ASP A 1 95 ? 13.491 -4.847 -9.493 1.00 79.62 95 ASP A O 1
ATOM 803 N N . GLU A 1 96 ? 12.313 -6.117 -10.904 1.00 78.69 96 GLU A N 1
ATOM 804 C CA . GLU A 1 96 ? 11.126 -5.262 -10.883 1.00 78.69 96 GLU A CA 1
ATOM 805 C C . GLU A 1 96 ? 10.322 -5.423 -9.598 1.00 78.69 96 GLU A C 1
ATOM 807 O O . GLU A 1 96 ? 9.816 -4.438 -9.064 1.00 78.69 96 GLU A O 1
ATOM 812 N N . VAL A 1 97 ? 10.264 -6.639 -9.050 1.00 81.44 97 VAL A N 1
ATOM 813 C CA . VAL A 1 97 ? 9.675 -6.897 -7.728 1.00 81.44 97 VAL A CA 1
ATOM 814 C C . VAL A 1 97 ? 10.408 -6.106 -6.652 1.00 81.44 97 VAL A C 1
ATOM 816 O O . VAL A 1 97 ? 9.773 -5.489 -5.795 1.00 81.44 97 VAL A O 1
ATOM 819 N N . PHE A 1 98 ? 11.740 -6.093 -6.701 1.00 82.44 98 PHE A N 1
ATOM 820 C CA . PHE A 1 98 ? 12.552 -5.329 -5.764 1.00 82.44 98 PHE A CA 1
ATOM 821 C C . PHE A 1 98 ? 12.233 -3.831 -5.845 1.00 82.44 98 PHE A C 1
ATOM 823 O O . PHE A 1 98 ? 11.958 -3.204 -4.819 1.00 82.44 98 PHE A O 1
ATOM 830 N N . LEU A 1 99 ? 12.180 -3.270 -7.058 1.00 80.50 99 LEU A N 1
ATOM 831 C CA . LEU A 1 99 ? 11.814 -1.867 -7.268 1.00 80.50 99 LEU A CA 1
ATOM 832 C C . LEU A 1 99 ? 10.382 -1.560 -6.818 1.00 80.50 99 LEU A C 1
ATOM 834 O O . LEU A 1 99 ? 10.168 -0.536 -6.172 1.00 80.50 99 LEU A O 1
ATOM 838 N N . LEU A 1 100 ? 9.419 -2.444 -7.087 1.00 81.88 100 LEU A N 1
ATOM 839 C CA . LEU A 1 100 ? 8.032 -2.306 -6.640 1.00 81.88 100 LEU A CA 1
ATOM 840 C C . LEU A 1 100 ? 7.946 -2.241 -5.111 1.00 81.88 100 LEU A C 1
ATOM 842 O O . LEU A 1 100 ? 7.322 -1.330 -4.564 1.00 81.88 100 LEU A O 1
ATOM 846 N N . MET A 1 101 ? 8.606 -3.167 -4.414 1.00 83.88 101 MET A N 1
ATOM 847 C CA . MET A 1 101 ? 8.629 -3.191 -2.950 1.00 83.88 101 MET A CA 1
ATOM 848 C C . MET A 1 101 ? 9.301 -1.942 -2.371 1.00 83.88 101 MET A C 1
ATOM 850 O O . MET A 1 101 ? 8.779 -1.358 -1.416 1.00 83.88 101 MET A O 1
ATOM 854 N N . LEU A 1 102 ? 10.423 -1.503 -2.954 1.00 83.44 102 LEU A N 1
ATOM 855 C CA . LEU A 1 102 ? 11.103 -0.273 -2.546 1.00 83.44 102 LEU A CA 1
ATOM 856 C C . LEU A 1 102 ? 10.212 0.953 -2.739 1.00 83.44 102 LEU A C 1
ATOM 858 O O . LEU A 1 102 ? 10.020 1.720 -1.796 1.00 83.44 102 LEU A O 1
ATOM 862 N N . PHE A 1 103 ? 9.626 1.119 -3.925 1.00 79.81 103 PHE A N 1
ATOM 863 C CA . PHE A 1 103 ? 8.751 2.250 -4.218 1.00 79.81 103 PHE A CA 1
ATOM 864 C C . PHE A 1 103 ? 7.563 2.295 -3.264 1.00 79.81 103 PHE A C 1
ATOM 866 O O . PHE A 1 103 ? 7.290 3.341 -2.680 1.00 79.81 103 PHE A O 1
ATOM 873 N N . GLN A 1 104 ? 6.884 1.170 -3.039 1.00 80.69 104 GLN A N 1
ATOM 874 C CA . GLN A 1 104 ? 5.729 1.147 -2.145 1.00 80.69 104 GLN A CA 1
ATOM 875 C C . GLN A 1 104 ? 6.098 1.438 -0.684 1.00 80.69 104 GLN A C 1
ATOM 877 O O . GLN A 1 104 ? 5.318 2.086 0.020 1.00 80.69 104 GLN A O 1
ATOM 882 N N . MET A 1 105 ? 7.265 0.988 -0.208 1.00 83.31 105 MET A N 1
ATOM 883 C CA . MET A 1 105 ? 7.754 1.337 1.131 1.00 83.31 105 MET A CA 1
ATOM 884 C C . MET A 1 105 ? 8.059 2.828 1.245 1.00 83.31 105 MET A C 1
ATOM 886 O O . MET A 1 105 ? 7.581 3.472 2.180 1.00 83.31 105 MET A O 1
ATOM 890 N N . VAL A 1 106 ? 8.787 3.385 0.277 1.00 84.88 106 VAL A N 1
ATOM 891 C CA . VAL A 1 106 ? 9.129 4.812 0.242 1.00 84.88 106 VAL A CA 1
ATOM 892 C C . VAL A 1 106 ? 7.863 5.667 0.179 1.00 84.88 106 VAL A C 1
ATOM 894 O O . VAL A 1 106 ? 7.716 6.589 0.975 1.00 84.88 106 VAL A O 1
ATOM 897 N N . PHE A 1 107 ? 6.896 5.324 -0.676 1.00 77.81 107 PHE A N 1
ATOM 898 C CA . PHE A 1 107 ? 5.613 6.029 -0.753 1.00 77.81 107 PHE A CA 1
ATOM 899 C C . PHE A 1 107 ? 4.841 5.994 0.569 1.00 77.81 107 PHE A C 1
ATOM 901 O O . PHE A 1 107 ? 4.328 7.026 1.000 1.00 77.81 107 PHE A O 1
ATOM 908 N N . LYS A 1 108 ? 4.771 4.835 1.239 1.00 77.81 108 LYS A N 1
ATOM 909 C CA . LYS A 1 108 ? 4.103 4.726 2.545 1.00 77.81 108 LYS A CA 1
ATOM 910 C C . LYS A 1 108 ? 4.804 5.559 3.613 1.00 77.81 108 LYS A C 1
ATOM 912 O O . LYS A 1 108 ? 4.127 6.269 4.348 1.00 77.81 108 LYS A O 1
ATOM 917 N N . GLN A 1 109 ? 6.130 5.490 3.695 1.00 83.25 109 GLN A N 1
ATOM 918 C CA . GLN A 1 109 ? 6.906 6.219 4.700 1.00 83.25 109 GLN A CA 1
ATOM 919 C C . GLN A 1 109 ? 6.847 7.728 4.473 1.00 83.25 109 GLN A C 1
ATOM 921 O O . GLN A 1 109 ? 6.543 8.465 5.403 1.00 83.25 109 GLN A O 1
ATOM 926 N N . ILE A 1 110 ? 7.059 8.194 3.239 1.00 85.00 110 ILE A N 1
ATOM 927 C CA . ILE A 1 110 ? 6.922 9.615 2.897 1.00 85.00 110 ILE A CA 1
ATOM 928 C C . ILE A 1 110 ? 5.494 10.082 3.184 1.00 85.00 110 ILE A C 1
ATOM 930 O O . ILE A 1 110 ? 5.311 11.118 3.815 1.00 85.00 110 ILE A O 1
ATOM 934 N N . GLY A 1 111 ? 4.485 9.310 2.775 1.00 77.62 111 GLY A N 1
ATOM 935 C CA . GLY A 1 111 ? 3.084 9.645 3.016 1.00 77.62 111 GLY A CA 1
ATOM 936 C C . GLY A 1 111 ? 2.753 9.782 4.503 1.00 77.62 111 GLY A C 1
ATOM 937 O O . GLY A 1 111 ? 2.163 10.783 4.897 1.00 77.62 111 GLY A O 1
ATOM 938 N N . ILE A 1 112 ? 3.160 8.814 5.329 1.00 78.62 112 ILE A N 1
ATOM 939 C CA . ILE A 1 112 ? 2.934 8.838 6.783 1.00 78.62 112 ILE A CA 1
ATOM 940 C C . ILE A 1 112 ? 3.701 9.990 7.431 1.00 78.62 112 ILE A C 1
ATOM 942 O O . ILE A 1 112 ? 3.104 10.749 8.183 1.00 78.62 112 ILE A O 1
ATOM 946 N N . ASN A 1 113 ? 4.974 10.181 7.088 1.00 84.19 113 ASN A N 1
ATOM 947 C CA . ASN A 1 113 ? 5.800 11.238 7.672 1.00 84.19 113 ASN A CA 1
ATOM 948 C C . ASN A 1 113 ? 5.273 12.637 7.318 1.00 84.19 113 ASN A C 1
ATOM 950 O O . ASN A 1 113 ? 5.238 13.521 8.172 1.00 84.19 113 ASN A O 1
ATOM 954 N N . LEU A 1 114 ? 4.827 12.847 6.074 1.00 83.44 114 LE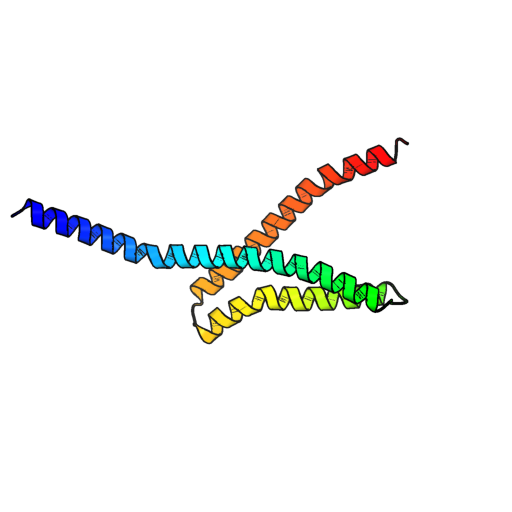U A N 1
ATOM 955 C CA . LEU A 1 114 ? 4.175 14.096 5.677 1.00 83.44 114 LEU A CA 1
ATOM 956 C C . LEU A 1 114 ? 2.856 14.276 6.429 1.00 83.44 114 LEU A C 1
ATOM 958 O O . LEU A 1 114 ? 2.598 15.351 6.965 1.00 83.44 114 LEU A O 1
ATOM 962 N N . LEU A 1 115 ? 2.031 13.231 6.498 1.00 77.12 115 LEU A N 1
ATOM 963 C CA . LEU A 1 115 ? 0.760 13.279 7.210 1.00 77.12 115 LEU A CA 1
ATOM 964 C C . LEU A 1 115 ? 0.972 13.625 8.692 1.00 77.12 115 LEU A C 1
ATOM 966 O O . LEU A 1 115 ? 0.317 14.530 9.192 1.00 77.12 115 LEU A O 1
ATOM 970 N N . GLU A 1 116 ? 1.905 12.973 9.381 1.00 78.19 116 GLU A N 1
ATOM 971 C CA . GLU A 1 116 ? 2.245 13.250 10.782 1.00 78.19 116 GLU A CA 1
ATOM 972 C C . GLU A 1 116 ? 2.816 14.652 10.994 1.00 78.19 116 GLU A C 1
ATOM 974 O O . GLU A 1 116 ? 2.555 15.252 12.032 1.00 78.19 116 GLU A O 1
ATOM 979 N N . TYR A 1 117 ? 3.545 15.204 10.023 1.00 83.25 117 TYR A N 1
ATOM 980 C CA . TYR A 1 117 ? 4.031 16.581 10.093 1.00 83.25 117 TYR A CA 1
ATOM 981 C C . TYR A 1 117 ? 2.893 17.605 9.953 1.00 83.25 117 TYR A C 1
ATOM 983 O O . TYR A 1 117 ? 2.830 18.579 10.704 1.00 83.25 117 TYR A O 1
ATOM 991 N N . PHE A 1 118 ? 1.959 17.386 9.022 1.00 77.19 118 PHE A N 1
ATOM 992 C CA . PHE A 1 118 ? 0.870 18.332 8.754 1.00 77.19 118 PHE A CA 1
ATOM 993 C C . PHE A 1 118 ? -0.332 18.182 9.700 1.00 77.19 118 PHE A C 1
ATOM 995 O O . PHE A 1 118 ? -0.962 19.183 10.047 1.00 77.19 118 PHE A O 1
ATOM 1002 N N . LEU A 1 119 ? -0.654 16.966 10.153 1.00 76.31 119 LEU A N 1
ATOM 1003 C CA . LEU A 1 119 ? -1.796 16.685 11.034 1.00 76.31 119 LEU A CA 1
ATOM 1004 C C . LEU A 1 119 ? -1.839 17.531 12.320 1.00 76.31 119 LEU A C 1
ATOM 1006 O O . LEU A 1 119 ? -2.914 18.062 12.617 1.00 76.31 119 LEU A O 1
ATOM 1010 N N . PRO A 1 120 ? -0.749 17.703 13.096 1.00 71.88 120 PRO A N 1
ATOM 1011 C CA . PRO A 1 120 ? -0.785 18.527 14.298 1.00 71.88 120 PRO A CA 1
ATOM 1012 C C . PRO A 1 120 ? -1.010 20.005 13.967 1.00 71.88 120 PRO A C 1
ATOM 1014 O O . PRO A 1 120 ? -1.675 20.687 14.741 1.00 71.88 120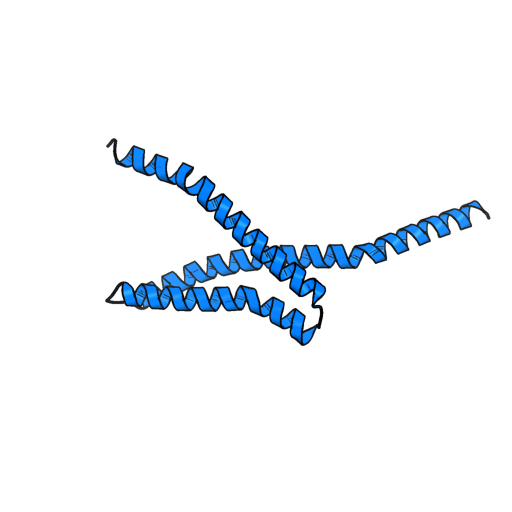 PRO A O 1
ATOM 1017 N N . GLY A 1 121 ? -0.548 20.497 12.813 1.00 69.12 121 GLY A N 1
ATOM 1018 C CA . GLY A 1 121 ? -0.778 21.879 12.383 1.00 69.12 121 GLY A CA 1
ATOM 1019 C C . GLY A 1 121 ? -2.260 22.208 12.170 1.00 69.12 121 GLY A C 1
ATOM 1020 O O . GLY A 1 121 ? -2.700 23.298 12.522 1.00 69.12 121 GLY A O 1
ATOM 1021 N N . PHE A 1 122 ? -3.048 21.255 11.665 1.00 63.69 122 PHE A N 1
ATOM 1022 C CA . PHE A 1 122 ? -4.493 21.432 11.482 1.00 63.69 122 PHE A CA 1
ATOM 1023 C C . PHE A 1 122 ? -5.294 21.116 12.753 1.00 63.69 122 PHE A C 1
ATOM 1025 O O . PHE A 1 122 ? -6.115 21.925 13.175 1.00 63.69 122 PHE A O 1
ATOM 1032 N N . MET A 1 123 ? -5.030 19.984 13.417 1.00 65.56 123 MET A N 1
ATOM 1033 C CA . MET A 1 123 ? -5.832 19.545 14.572 1.00 65.56 123 MET A CA 1
ATOM 1034 C C . MET A 1 123 ? -5.586 20.348 15.859 1.00 65.56 123 MET A C 1
ATOM 1036 O O . MET A 1 123 ? -6.451 20.377 16.736 1.00 65.56 123 MET A O 1
ATOM 1040 N N . THR A 1 124 ? -4.425 20.991 16.018 1.00 62.06 124 THR A N 1
ATOM 1041 C CA . THR A 1 124 ? -4.134 21.781 17.231 1.00 62.06 124 THR A CA 1
ATOM 1042 C C . THR A 1 124 ? -4.891 23.110 17.236 1.00 62.06 124 THR A C 1
ATOM 1044 O O . THR A 1 124 ? -5.340 23.549 18.294 1.00 62.06 124 THR A O 1
ATOM 1047 N N . ASN A 1 125 ? -5.126 23.706 16.063 1.00 59.28 125 ASN A N 1
ATOM 1048 C CA . ASN A 1 125 ? -5.904 24.942 15.944 1.00 59.28 125 ASN A CA 1
ATOM 1049 C C . ASN A 1 125 ? -7.370 24.740 16.368 1.00 59.28 125 ASN A C 1
ATOM 1051 O O . ASN A 1 125 ? -7.926 25.583 17.073 1.00 59.28 125 ASN A O 1
ATOM 1055 N N . ASP A 1 126 ? -7.957 23.584 16.046 1.00 58.62 126 ASP A N 1
ATOM 1056 C CA . ASP A 1 126 ? -9.328 23.247 16.448 1.00 58.62 126 ASP A CA 1
ATOM 1057 C C . ASP A 1 126 ? -9.450 23.000 17.962 1.00 58.62 126 ASP A C 1
ATOM 1059 O O . ASP A 1 126 ? -10.417 23.430 18.595 1.00 58.62 126 ASP A O 1
ATOM 1063 N N . LYS A 1 127 ? -8.442 22.370 18.586 1.00 54.75 127 LYS A N 1
ATOM 1064 C CA . LYS A 1 127 ? -8.426 22.128 20.041 1.00 54.75 127 LYS A CA 1
ATOM 1065 C C . LYS A 1 127 ? -8.237 23.408 20.858 1.00 54.75 127 LYS A C 1
ATOM 1067 O O . LYS A 1 127 ? -8.849 23.541 21.914 1.00 54.75 127 LYS A O 1
ATOM 1072 N N . ILE A 1 128 ? -7.433 24.357 20.374 1.00 57.56 128 ILE A N 1
ATOM 1073 C CA . ILE A 1 128 ? -7.244 25.661 21.031 1.00 57.56 128 ILE A CA 1
ATOM 1074 C C . ILE A 1 128 ? -8.512 26.520 20.909 1.00 57.56 128 ILE A C 1
ATOM 1076 O O . ILE A 1 128 ? -8.882 27.196 21.866 1.00 57.56 128 ILE A O 1
ATOM 1080 N N . SER A 1 129 ? -9.232 26.452 19.783 1.00 59.25 129 SER A N 1
ATOM 1081 C CA . SER A 1 129 ? -10.514 27.154 19.621 1.00 59.25 129 SER A CA 1
ATOM 1082 C C . SER A 1 129 ? -11.634 26.564 20.491 1.00 59.25 129 SER A C 1
ATOM 1084 O O . SER A 1 129 ? -12.464 27.313 21.003 1.00 59.25 129 SER A O 1
ATOM 1086 N N . ALA A 1 130 ? -11.630 25.247 20.721 1.00 60.94 130 ALA A N 1
ATOM 1087 C CA . ALA A 1 130 ? -12.586 24.573 21.602 1.00 60.94 130 ALA A CA 1
ATOM 1088 C C . ALA A 1 130 ? -12.332 24.808 23.105 1.00 60.94 130 ALA A C 1
ATOM 1090 O O . ALA A 1 130 ? -13.266 24.706 23.891 1.00 60.94 130 ALA A O 1
ATOM 1091 N N . LEU A 1 131 ? -11.093 25.122 23.505 1.00 58.84 131 LEU A N 1
ATOM 1092 C CA . LEU A 1 131 ? -10.724 25.442 24.894 1.00 58.84 131 LEU A CA 1
ATOM 1093 C C . LEU A 1 131 ? -10.912 26.925 25.260 1.00 58.84 131 LEU A C 1
ATOM 1095 O O . LEU A 1 131 ? -10.817 27.273 26.433 1.00 58.84 131 LEU A O 1
ATOM 1099 N N . ASN A 1 132 ? -11.146 27.794 24.273 1.00 58.19 132 ASN A N 1
ATOM 1100 C CA . ASN A 1 132 ? -11.309 29.242 24.456 1.00 58.19 132 ASN A CA 1
ATOM 1101 C C . ASN A 1 132 ? -12.782 29.693 24.319 1.00 58.19 132 ASN A C 1
ATOM 1103 O O . ASN A 1 132 ? -13.060 30.841 23.971 1.00 58.19 132 ASN A O 1
ATOM 1107 N N . LYS A 1 133 ? -13.718 28.764 24.544 1.00 48.38 133 LYS A N 1
ATOM 1108 C CA . LYS A 1 133 ? -15.175 28.941 24.574 1.00 48.38 133 LYS A CA 1
ATOM 1109 C C . LYS A 1 133 ? -15.712 28.409 25.895 1.00 48.38 133 LYS A C 1
ATOM 1111 O O . LYS A 1 133 ? -16.674 29.022 26.400 1.00 48.38 133 LYS A O 1
#

Foldseek 3Di:
DVVVVVVVVVVVVVVVVCVVCVVVVVLVVVLVVLLVVLVVQLVVVLVVLLVVLVVVPDPDPVVSCVSSCVSSVVSNCCSQCVVLVCCCPVVVPPVSSVVSNVVNVVCVVVVVVVCVVCVCVPVVVVVVVVVVD

Secondary structure (DSSP, 8-state):
-HHHHHHHHHHHHHHHHHHHHHHHHHHHHHHHHHHHH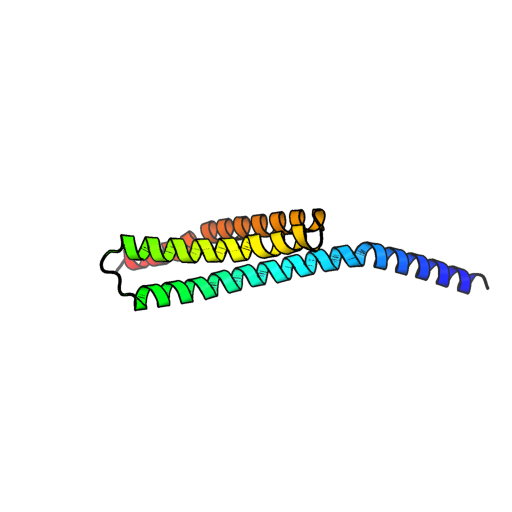HHHHHHHHHHHHHHHHHHHT-SSHHHHHHHHHHHHHHHHHHHHHHHHHHHHHTS--HHHHHHHHHHHHHHHHHHHHHHHHHHHHHHHHHHHHHH--

InterPro domains:
  IPR007632 Anoctamin [PTHR12308] (20-123)
  IPR049452 Anoctamin, transmembrane domain [PF04547] (24-123)